Protein AF-A0A6P3V5I3-F1 (afdb_monomer)

Structure (mmCIF, N/CA/C/O backbone):
data_AF-A0A6P3V5I3-F1
#
_entry.id   AF-A0A6P3V5I3-F1
#
loop_
_atom_site.group_PDB
_atom_site.id
_atom_site.type_symbol
_atom_site.label_atom_id
_atom_site.label_alt_id
_atom_site.label_comp_id
_atom_site.label_asym_id
_atom_site.label_entity_id
_atom_site.label_seq_id
_atom_site.pdbx_PDB_ins_code
_atom_site.Cartn_x
_atom_site.Cartn_y
_atom_site.Cartn_z
_atom_site.occupancy
_atom_site.B_iso_or_equiv
_atom_site.auth_seq_id
_atom_site.auth_comp_id
_atom_site.auth_asym_id
_atom_site.auth_atom_id
_atom_site.pdbx_PDB_model_num
ATOM 1 N N . MET A 1 1 ? 1.889 9.165 -36.975 1.00 40.06 1 MET A N 1
ATOM 2 C CA . MET A 1 1 ? 1.165 7.931 -37.332 1.00 40.06 1 MET A CA 1
ATOM 3 C C . MET A 1 1 ? 2.228 6.860 -37.466 1.00 40.06 1 MET A C 1
ATOM 5 O O . MET A 1 1 ? 3.141 7.066 -38.251 1.00 40.06 1 MET A O 1
ATOM 9 N N . PHE A 1 2 ? 2.223 5.848 -36.600 1.00 46.16 2 PHE A N 1
ATOM 10 C CA . PHE A 1 2 ? 3.258 4.811 -36.582 1.00 46.16 2 PHE A CA 1
ATOM 11 C C . PHE A 1 2 ? 2.584 3.483 -36.922 1.00 46.16 2 PHE A C 1
ATOM 13 O O . PHE A 1 2 ? 1.712 3.045 -36.173 1.00 46.16 2 PHE A O 1
ATOM 20 N N . ASP A 1 3 ? 2.945 2.906 -38.066 1.00 42.81 3 ASP A N 1
ATOM 21 C CA . ASP A 1 3 ? 2.483 1.592 -38.511 1.00 42.81 3 ASP A CA 1
ATOM 22 C C . ASP A 1 3 ? 3.526 0.541 -38.122 1.00 42.81 3 ASP A C 1
ATOM 24 O O . ASP A 1 3 ? 4.697 0.633 -38.494 1.00 42.81 3 ASP A O 1
ATOM 28 N N . VAL A 1 4 ? 3.100 -0.432 -37.324 1.00 55.38 4 VAL A N 1
ATOM 29 C CA . VAL A 1 4 ? 3.837 -1.668 -37.067 1.00 55.38 4 VAL A CA 1
ATOM 30 C C . VAL A 1 4 ? 2.810 -2.790 -37.151 1.00 55.38 4 VAL A C 1
ATOM 32 O O . VAL A 1 4 ? 2.058 -3.022 -36.206 1.00 55.38 4 VAL A O 1
ATOM 35 N N . GLY A 1 5 ? 2.771 -3.478 -38.291 1.00 61.12 5 GLY A N 1
ATOM 36 C CA . GLY A 1 5 ? 1.988 -4.703 -38.465 1.00 61.12 5 GLY A CA 1
ATOM 37 C C . GLY A 1 5 ? 0.524 -4.522 -38.883 1.00 61.12 5 GLY A C 1
ATOM 38 O O . GLY A 1 5 ? -0.276 -5.405 -38.584 1.00 61.12 5 GLY A O 1
ATOM 39 N N . GLY A 1 6 ? 0.158 -3.430 -39.567 1.00 63.94 6 GLY A N 1
ATOM 40 C CA . GLY A 1 6 ? -1.148 -3.316 -40.237 1.00 63.94 6 GLY A CA 1
ATOM 41 C C . GLY A 1 6 ? -2.317 -2.915 -39.332 1.00 63.94 6 GLY A C 1
ATOM 42 O O . GLY A 1 6 ? -3.475 -3.086 -39.707 1.00 63.94 6 GLY A O 1
ATOM 43 N N . GLY A 1 7 ? -2.032 -2.376 -38.145 1.00 56.62 7 GLY A N 1
ATOM 44 C CA . GLY A 1 7 ? -3.023 -1.758 -37.267 1.00 56.62 7 GLY A CA 1
ATOM 45 C C . GLY A 1 7 ? -2.650 -0.308 -36.985 1.00 56.62 7 GLY A C 1
ATOM 46 O O . GLY A 1 7 ? -1.556 -0.036 -36.495 1.00 56.62 7 GLY A O 1
ATOM 47 N N . GLU A 1 8 ? -3.556 0.632 -37.258 1.00 52.22 8 GLU A N 1
ATOM 48 C CA . GLU A 1 8 ? -3.345 2.040 -36.915 1.00 52.22 8 GLU A CA 1
ATOM 49 C C . GLU A 1 8 ? -3.259 2.215 -35.393 1.00 52.22 8 GLU A C 1
ATOM 51 O O . GLU A 1 8 ? -4.247 2.108 -34.662 1.00 52.22 8 GLU A O 1
ATOM 56 N N . ILE A 1 9 ? -2.060 2.509 -34.890 1.00 63.72 9 ILE A N 1
ATOM 57 C CA . ILE A 1 9 ? -1.853 2.763 -33.466 1.00 63.72 9 ILE A CA 1
ATOM 58 C C . ILE A 1 9 ? -2.124 4.245 -33.198 1.00 63.72 9 ILE A C 1
ATOM 60 O O . ILE A 1 9 ? -1.300 5.117 -33.492 1.00 63.72 9 ILE A O 1
ATOM 64 N N . THR A 1 10 ? -3.278 4.556 -32.601 1.00 59.88 10 THR A N 1
ATOM 65 C CA . THR A 1 10 ? -3.534 5.898 -32.064 1.00 59.88 10 THR A CA 1
ATOM 66 C C . THR A 1 10 ? -2.544 6.172 -30.932 1.00 59.88 10 THR A C 1
ATOM 68 O O . THR A 1 10 ? -2.506 5.432 -29.945 1.00 59.88 10 THR A O 1
ATOM 71 N N . ALA A 1 11 ? -1.742 7.235 -31.051 1.00 59.56 11 ALA A N 1
ATOM 72 C CA . ALA A 1 11 ? -0.796 7.638 -30.015 1.00 59.56 11 ALA A CA 1
ATOM 73 C C . ALA A 1 11 ? -1.559 7.997 -28.730 1.00 59.56 11 ALA A C 1
ATOM 75 O O . ALA A 1 11 ? -2.112 9.086 -28.581 1.00 59.56 11 ALA A O 1
ATOM 76 N N . ARG A 1 12 ? -1.631 7.044 -27.800 1.00 67.12 12 ARG A N 1
ATOM 77 C CA . ARG A 1 12 ? -2.273 7.222 -26.502 1.00 67.12 12 ARG A CA 1
ATOM 78 C C . ARG A 1 12 ? -1.197 7.563 -25.483 1.00 67.12 12 ARG A C 1
ATOM 80 O O . ARG A 1 12 ? -0.216 6.840 -25.357 1.00 67.12 12 ARG A O 1
ATOM 87 N N . ASN A 1 13 ? -1.418 8.610 -24.689 1.00 71.25 13 ASN A N 1
ATOM 88 C CA . ASN A 1 13 ? -0.469 9.049 -23.654 1.00 71.25 13 ASN A CA 1
ATOM 89 C C . ASN A 1 13 ? -0.222 8.013 -22.538 1.00 71.25 13 ASN A C 1
ATOM 91 O O . ASN A 1 13 ? 0.634 8.230 -21.685 1.00 71.25 13 ASN A O 1
ATOM 95 N N . SER A 1 14 ? -0.947 6.889 -22.535 1.00 76.62 14 SER A N 1
ATOM 96 C CA . SER A 1 14 ? -0.755 5.803 -21.579 1.00 76.62 14 SER A CA 1
ATOM 97 C C . SER A 1 14 ? -0.926 4.423 -22.215 1.00 76.62 14 SER A C 1
ATOM 99 O O . SER A 1 14 ? -1.931 4.189 -22.894 1.00 76.62 14 SER A O 1
ATOM 101 N N . VAL A 1 15 ? -0.016 3.497 -21.908 1.00 84.12 15 VAL A N 1
ATOM 102 C CA . VAL A 1 15 ? -0.019 2.100 -22.376 1.00 84.12 15 VAL A CA 1
ATOM 103 C C . VAL A 1 15 ? -0.141 1.152 -21.184 1.00 84.12 15 VAL A C 1
ATOM 105 O O . VAL A 1 15 ? 0.450 1.381 -20.129 1.00 84.12 15 VAL A O 1
ATOM 108 N N . LYS A 1 16 ? -0.919 0.074 -21.327 1.00 85.75 16 LYS A N 1
ATOM 109 C CA . LYS A 1 16 ? -1.058 -0.953 -20.288 1.00 85.75 16 LYS A CA 1
ATOM 110 C C . LYS A 1 16 ? -0.033 -2.064 -20.506 1.00 85.75 16 LYS A C 1
ATOM 112 O O . LYS A 1 16 ? -0.084 -2.745 -21.521 1.00 85.75 16 LYS A O 1
ATOM 117 N N . TYR A 1 17 ? 0.828 -2.295 -19.522 1.00 86.44 17 TYR A N 1
ATOM 118 C CA . TYR A 1 17 ? 1.840 -3.349 -19.539 1.00 86.44 17 TYR A CA 1
ATOM 119 C C . TYR A 1 17 ? 1.835 -4.118 -18.216 1.00 86.44 17 TYR A C 1
ATOM 121 O O . TYR A 1 17 ? 1.930 -3.506 -17.156 1.00 86.44 17 TYR A O 1
ATOM 129 N N . LEU A 1 18 ? 1.666 -5.446 -18.251 1.00 86.25 18 LEU A N 1
ATOM 130 C CA . LEU A 1 18 ? 1.574 -6.308 -17.052 1.00 86.25 18 LEU A CA 1
ATOM 131 C C . LEU A 1 18 ? 0.573 -5.801 -15.987 1.00 86.25 18 LEU A C 1
ATOM 133 O O . LEU A 1 18 ? 0.761 -5.960 -14.784 1.00 86.25 18 LEU A O 1
ATOM 137 N N . GLY A 1 19 ? -0.505 -5.140 -16.422 1.00 82.56 19 GLY A N 1
ATOM 138 C CA . GLY A 1 19 ? -1.499 -4.544 -15.520 1.00 82.56 19 GLY A CA 1
ATOM 139 C C . GLY A 1 19 ? -1.108 -3.188 -14.917 1.00 82.56 19 GLY A C 1
ATOM 140 O O . GLY A 1 19 ? -1.893 -2.625 -14.153 1.00 82.56 19 GLY A O 1
ATOM 141 N N . VAL A 1 20 ? 0.046 -2.637 -15.289 1.00 85.75 20 VAL A N 1
ATOM 142 C CA . VAL A 1 20 ? 0.508 -1.286 -14.955 1.00 85.75 20 VAL A CA 1
ATOM 143 C C . VAL A 1 20 ? 0.162 -0.336 -16.095 1.00 85.75 20 VAL A C 1
ATOM 145 O O . VAL A 1 20 ? 0.356 -0.674 -17.259 1.00 85.75 20 VAL A O 1
ATOM 148 N N . LEU A 1 21 ? -0.356 0.852 -15.777 1.00 87.06 21 LEU A N 1
ATOM 149 C CA . LEU A 1 21 ? -0.488 1.919 -16.768 1.00 87.06 21 LEU A CA 1
ATOM 150 C C . LEU A 1 21 ? 0.798 2.738 -16.777 1.00 87.06 21 LEU A C 1
ATOM 152 O O . LEU A 1 21 ? 1.084 3.458 -15.819 1.00 87.06 21 LEU A O 1
ATOM 156 N N . LEU A 1 22 ? 1.553 2.608 -17.858 1.00 83.12 22 LEU A N 1
ATOM 157 C CA . LEU A 1 22 ? 2.726 3.414 -18.146 1.00 83.12 22 LEU A CA 1
ATOM 158 C C . LEU A 1 22 ? 2.248 4.711 -18.797 1.00 83.12 22 LEU A C 1
ATOM 160 O O . LEU A 1 22 ? 1.612 4.673 -19.845 1.00 83.12 22 LEU A O 1
ATOM 164 N N . ASP A 1 23 ? 2.501 5.838 -18.142 1.00 81.94 23 ASP A N 1
ATOM 165 C CA . ASP A 1 23 ? 2.266 7.179 -18.686 1.00 81.94 23 ASP A CA 1
ATOM 166 C C . ASP A 1 23 ? 3.540 7.637 -19.407 1.00 81.94 23 ASP A C 1
ATOM 168 O O . ASP A 1 23 ? 4.634 7.373 -18.906 1.00 81.94 23 ASP A O 1
ATOM 172 N N . ASN A 1 24 ? 3.417 8.339 -20.535 1.00 74.56 24 ASN A N 1
ATOM 173 C CA . ASN A 1 24 ? 4.568 8.813 -21.321 1.00 74.56 24 ASN A CA 1
ATOM 174 C C . ASN A 1 24 ? 5.515 9.693 -20.472 1.00 74.56 24 ASN A C 1
ATOM 176 O O . ASN A 1 24 ? 6.733 9.599 -20.553 1.00 74.56 24 ASN A O 1
ATOM 180 N N . VAL A 1 25 ? 4.946 10.486 -19.557 1.00 75.62 25 VAL A N 1
ATOM 181 C CA . VAL A 1 25 ? 5.699 11.395 -18.669 1.00 75.62 25 VAL A CA 1
ATOM 182 C C . VAL A 1 25 ? 6.162 10.701 -17.375 1.00 75.62 25 VAL A C 1
ATOM 184 O O . VAL A 1 25 ? 6.794 11.316 -16.521 1.00 75.62 25 VAL A O 1
ATOM 187 N N . GLY A 1 26 ? 5.808 9.429 -17.159 1.00 71.00 26 GLY A N 1
ATOM 188 C CA . GLY A 1 26 ? 6.200 8.694 -15.953 1.00 71.00 26 GLY A CA 1
ATOM 189 C C . GLY A 1 26 ? 5.626 9.264 -14.648 1.00 71.00 26 GLY A C 1
ATOM 190 O O . GLY A 1 26 ? 6.209 9.074 -13.585 1.00 71.00 26 GLY A O 1
ATOM 191 N N . ARG A 1 27 ? 4.484 9.972 -14.693 1.00 80.38 27 ARG A N 1
ATOM 192 C CA . ARG A 1 27 ? 3.845 10.562 -13.496 1.00 80.38 27 ARG A CA 1
ATOM 193 C C . ARG A 1 27 ? 3.027 9.560 -12.686 1.00 80.38 27 ARG A C 1
ATOM 195 O O . ARG A 1 27 ? 2.775 9.805 -11.511 1.00 80.38 27 ARG A O 1
ATOM 202 N N . TYR A 1 28 ? 2.570 8.467 -13.305 1.00 85.44 28 TYR A N 1
ATOM 203 C CA . TYR A 1 28 ? 1.826 7.349 -12.693 1.00 85.44 28 TYR A CA 1
ATOM 204 C C . TYR A 1 28 ? 0.599 7.723 -11.833 1.00 85.44 28 TYR A C 1
ATOM 206 O O . TYR A 1 28 ? 0.045 6.875 -11.136 1.00 85.44 28 TYR A O 1
ATOM 214 N N . PHE A 1 29 ? 0.110 8.961 -11.913 1.00 88.06 29 PHE A N 1
ATOM 215 C CA . PHE A 1 29 ? -1.041 9.435 -11.142 1.00 88.06 29 PHE A CA 1
ATOM 216 C C . PHE A 1 29 ? -2.309 8.630 -11.455 1.00 88.06 29 PHE A C 1
ATOM 218 O O . PHE A 1 29 ? -2.992 8.144 -10.553 1.00 88.06 29 PHE A O 1
ATOM 225 N N . LEU A 1 30 ? -2.605 8.460 -12.749 1.00 88.06 30 LEU A N 1
ATOM 226 C CA . LEU A 1 30 ? -3.765 7.695 -13.206 1.00 88.06 30 LEU A CA 1
ATOM 227 C C . LEU A 1 30 ? -3.662 6.229 -12.770 1.00 88.06 30 LEU A C 1
ATOM 229 O O . LEU A 1 30 ? -4.646 5.649 -12.317 1.00 88.06 30 LEU A O 1
ATOM 233 N N . HIS A 1 31 ? -2.457 5.661 -12.851 1.00 90.38 31 HIS A N 1
ATOM 234 C CA . HIS A 1 31 ? -2.187 4.304 -12.398 1.00 90.38 31 HIS A CA 1
ATOM 235 C C . HIS A 1 31 ? -2.458 4.142 -10.897 1.00 90.38 31 HIS A C 1
ATOM 237 O O . HIS A 1 31 ? -3.192 3.237 -10.510 1.00 90.38 31 HIS A O 1
ATOM 243 N N . LEU A 1 32 ? -1.934 5.042 -10.057 1.00 91.81 32 LEU A N 1
ATOM 244 C CA . LEU A 1 32 ? -2.146 5.006 -8.608 1.00 91.81 32 LEU A CA 1
ATOM 245 C C . LEU A 1 32 ? -3.625 5.087 -8.240 1.00 91.81 32 LEU A C 1
ATOM 247 O O . LEU A 1 32 ? -4.080 4.315 -7.397 1.00 91.81 32 LEU A O 1
ATOM 251 N N . LYS A 1 33 ? -4.381 5.973 -8.898 1.00 92.31 33 LYS A N 1
ATOM 252 C CA . LYS A 1 33 ? -5.829 6.073 -8.696 1.00 92.31 33 LYS A CA 1
ATOM 253 C C . LYS A 1 33 ? -6.521 4.749 -9.029 1.00 92.31 33 LYS A C 1
ATOM 255 O O . LYS A 1 33 ? -7.217 4.199 -8.185 1.00 92.31 33 LYS A O 1
ATOM 260 N N . GLN A 1 34 ? -6.253 4.187 -10.208 1.00 91.88 34 GLN A N 1
ATOM 261 C CA . GLN A 1 34 ? -6.846 2.913 -10.623 1.00 91.88 34 GLN A CA 1
ATOM 262 C C . GLN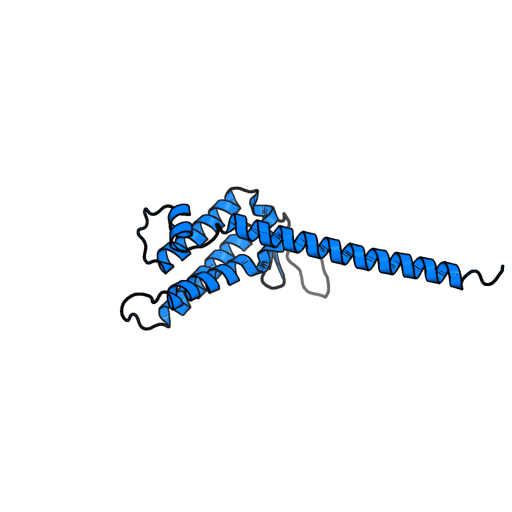 A 1 34 ? -6.480 1.747 -9.703 1.00 91.88 34 GLN A C 1
ATOM 264 O O . GLN A 1 34 ? -7.322 0.896 -9.432 1.00 91.88 34 GLN A O 1
ATOM 269 N N . VAL A 1 35 ? -5.236 1.688 -9.228 1.00 93.50 35 VAL A N 1
ATOM 270 C CA . VAL A 1 35 ? -4.780 0.648 -8.301 1.00 93.50 35 VAL A CA 1
ATOM 271 C C . VAL A 1 35 ? -5.475 0.781 -6.949 1.00 93.50 35 VAL A C 1
ATOM 273 O O . VAL A 1 35 ? -5.924 -0.228 -6.409 1.00 93.50 35 VAL A O 1
ATOM 276 N N . CYS A 1 36 ? -5.612 2.002 -6.425 1.00 93.81 36 CYS A N 1
ATOM 277 C CA . CYS A 1 36 ? -6.339 2.251 -5.181 1.00 93.81 36 CYS A CA 1
ATOM 278 C C . CYS A 1 36 ? -7.817 1.864 -5.319 1.00 93.81 36 CYS A C 1
ATOM 280 O O . CYS A 1 36 ? -8.314 1.095 -4.500 1.00 93.81 36 CYS A O 1
ATOM 282 N N . ASP A 1 37 ? -8.483 2.302 -6.391 1.00 93.94 37 ASP A N 1
ATOM 283 C CA . ASP A 1 37 ? -9.887 1.972 -6.666 1.00 93.94 37 ASP A CA 1
ATOM 284 C C . ASP A 1 37 ? -10.078 0.454 -6.823 1.00 93.94 37 ASP A C 1
ATOM 286 O O . ASP A 1 37 ? -11.023 -0.136 -6.297 1.00 93.94 37 ASP A O 1
ATOM 290 N N . LYS A 1 38 ? -9.149 -0.214 -7.518 1.00 93.50 38 LYS A N 1
ATOM 291 C CA . LYS A 1 38 ? -9.142 -1.672 -7.680 1.00 93.50 38 LYS A CA 1
ATOM 292 C C . LYS A 1 38 ? -8.980 -2.377 -6.333 1.00 93.50 38 LYS A C 1
ATOM 294 O O . LYS A 1 38 ? -9.718 -3.320 -6.060 1.00 93.50 38 LYS A O 1
ATOM 299 N N . ALA A 1 39 ? -8.059 -1.918 -5.488 1.00 94.06 39 ALA A N 1
ATOM 300 C CA . ALA A 1 39 ? -7.853 -2.467 -4.152 1.00 94.06 39 ALA A CA 1
ATOM 301 C C . ALA A 1 39 ? -9.105 -2.308 -3.274 1.00 94.06 39 ALA A C 1
ATOM 303 O O . ALA A 1 39 ? -9.499 -3.256 -2.598 1.00 94.06 39 ALA A O 1
ATOM 304 N N . GLU A 1 40 ? -9.772 -1.151 -3.321 1.00 92.50 40 GLU A N 1
ATOM 305 C CA . GLU A 1 40 ? -11.026 -0.934 -2.592 1.00 92.50 40 GLU A CA 1
ATOM 306 C C . GLU A 1 40 ? -12.146 -1.871 -3.060 1.00 92.50 40 GLU A C 1
ATOM 308 O O . GLU A 1 40 ? -12.847 -2.442 -2.223 1.00 92.50 40 GLU A O 1
ATOM 313 N N . ARG A 1 41 ? -12.287 -2.093 -4.374 1.00 93.25 41 ARG A N 1
ATOM 314 C CA . ARG A 1 41 ? -13.275 -3.038 -4.924 1.00 93.25 41 ARG A CA 1
ATOM 315 C C . ARG A 1 41 ? -13.043 -4.464 -4.433 1.00 93.25 41 ARG A C 1
ATOM 317 O O . ARG A 1 41 ? -14.002 -5.121 -4.038 1.00 93.25 41 ARG A O 1
ATOM 324 N N . PHE A 1 42 ? -11.791 -4.925 -4.405 1.00 92.19 42 PHE A N 1
ATOM 325 C CA . PHE A 1 42 ? -11.466 -6.253 -3.875 1.00 92.19 42 PHE A CA 1
ATOM 326 C C . PHE A 1 42 ? -11.814 -6.381 -2.396 1.00 92.19 42 PHE A C 1
ATOM 328 O O . PHE A 1 42 ? -12.452 -7.352 -2.004 1.00 92.19 42 PHE A O 1
ATOM 335 N N . VAL A 1 43 ? -11.451 -5.391 -1.578 1.00 90.81 43 VAL A N 1
ATOM 336 C CA . VAL A 1 43 ? -11.814 -5.393 -0.154 1.00 90.81 43 VAL A CA 1
ATOM 337 C C . VAL A 1 43 ? -13.330 -5.408 0.025 1.00 90.81 43 VAL A C 1
ATOM 339 O O . VAL A 1 43 ? -13.834 -6.148 0.865 1.00 90.81 43 VAL A O 1
ATOM 342 N N . GLY A 1 44 ? -14.062 -4.618 -0.766 1.00 89.31 44 GLY A N 1
ATOM 343 C CA . GLY A 1 44 ? -15.524 -4.587 -0.748 1.00 89.31 44 GLY A CA 1
ATOM 344 C C . GLY A 1 44 ? -16.147 -5.939 -1.096 1.00 89.31 44 GLY A C 1
ATOM 345 O O . GLY A 1 44 ? -17.032 -6.398 -0.377 1.00 89.31 44 GLY A O 1
ATOM 346 N N . ALA A 1 45 ? -15.644 -6.602 -2.140 1.00 91.06 45 ALA A N 1
ATOM 347 C CA . ALA A 1 45 ? -16.104 -7.925 -2.553 1.00 91.06 45 ALA A CA 1
ATOM 348 C C . ALA A 1 45 ? -15.859 -8.983 -1.467 1.00 91.06 45 ALA A C 1
ATOM 350 O O . ALA A 1 45 ? -16.786 -9.694 -1.089 1.00 91.06 45 ALA A O 1
ATOM 351 N N . ILE A 1 46 ? -14.648 -9.026 -0.900 1.00 87.81 46 ILE A N 1
ATOM 352 C CA . ILE A 1 46 ? -14.297 -9.968 0.175 1.00 87.81 46 ILE A CA 1
ATOM 353 C C . ILE A 1 46 ? -15.148 -9.701 1.422 1.00 87.81 46 ILE A C 1
ATOM 355 O O . ILE A 1 46 ? -15.651 -10.623 2.057 1.00 87.81 46 ILE A O 1
ATOM 359 N N . ARG A 1 47 ? -15.356 -8.433 1.781 1.00 84.75 47 ARG A N 1
ATOM 360 C CA . ARG A 1 47 ? -16.222 -8.082 2.911 1.00 84.75 47 ARG A CA 1
ATOM 361 C C . ARG A 1 47 ? -17.664 -8.537 2.680 1.00 84.75 47 ARG A C 1
ATOM 363 O O . ARG A 1 47 ? -18.313 -8.951 3.630 1.00 84.75 47 ARG A O 1
ATOM 370 N N . SER A 1 48 ? -18.160 -8.439 1.447 1.00 85.88 48 SER A N 1
ATOM 371 C CA . SER A 1 48 ? -19.515 -8.870 1.098 1.00 85.88 48 SER A CA 1
ATOM 372 C C . SER A 1 48 ? -19.680 -10.389 1.086 1.00 85.88 48 SER A C 1
ATOM 374 O O . SER A 1 48 ? -20.799 -10.853 1.276 1.00 85.88 48 SER A O 1
ATOM 376 N N . SER A 1 49 ? -18.612 -11.158 0.847 1.00 84.12 49 SER A N 1
ATOM 377 C CA . SER A 1 49 ? -18.683 -12.624 0.867 1.00 84.12 49 SER A CA 1
ATOM 378 C C . SER A 1 49 ? -18.759 -13.206 2.278 1.00 84.12 49 SER A C 1
ATOM 380 O O . SER A 1 49 ? -19.214 -14.333 2.440 1.00 84.12 49 SER A O 1
ATOM 382 N N . PHE A 1 50 ? -18.323 -12.465 3.301 1.00 78.19 50 PHE A N 1
ATOM 383 C CA . PHE A 1 50 ? -18.437 -12.922 4.683 1.00 78.19 50 PHE A CA 1
ATOM 384 C C . PHE A 1 50 ? -19.834 -12.629 5.251 1.00 78.19 50 PHE A C 1
ATOM 386 O O . PHE A 1 50 ? -20.365 -11.532 5.037 1.00 78.19 50 PHE A O 1
ATOM 393 N N . PRO A 1 51 ? -20.426 -13.567 6.017 1.00 69.50 51 PRO A N 1
ATOM 394 C CA . PRO A 1 51 ? -21.642 -13.299 6.773 1.00 69.50 51 PRO A CA 1
ATOM 395 C C . PRO A 1 51 ? -21.442 -12.056 7.647 1.00 69.50 51 PRO A C 1
ATOM 397 O O . PRO A 1 51 ? -20.407 -11.919 8.299 1.00 69.50 51 PRO A O 1
ATOM 400 N N . LYS A 1 52 ? -22.433 -11.156 7.708 1.00 66.88 52 LYS A N 1
ATOM 401 C CA . LYS A 1 52 ? -22.409 -9.948 8.567 1.00 66.88 52 LYS A CA 1
ATOM 402 C C . LYS A 1 52 ? -22.523 -10.276 10.070 1.00 66.88 52 LYS A C 1
ATOM 404 O O . LYS A 1 52 ? -23.044 -9.474 10.839 1.00 66.88 52 LYS A O 1
ATOM 409 N N . VAL A 1 53 ? -22.101 -11.467 10.477 1.00 54.12 53 VAL A N 1
ATOM 410 C CA . VAL A 1 53 ? -22.249 -11.983 11.832 1.00 54.12 53 VAL A CA 1
ATOM 411 C C . VAL A 1 53 ? -21.169 -11.339 12.692 1.00 54.12 53 VAL A C 1
ATOM 413 O O . VAL A 1 53 ? -19.987 -11.571 12.476 1.00 54.12 53 VAL A O 1
ATOM 416 N N . ASN A 1 54 ? -21.628 -10.472 13.594 1.00 54.28 54 ASN A N 1
ATOM 417 C CA . ASN A 1 54 ? -20.983 -9.962 14.802 1.00 54.28 54 ASN A CA 1
ATOM 418 C C . ASN A 1 54 ? -19.469 -9.756 14.739 1.00 54.28 54 ASN A C 1
ATOM 420 O O . ASN A 1 54 ? -18.701 -10.689 14.908 1.00 54.28 54 ASN A O 1
ATOM 424 N N . GLU A 1 55 ? -19.098 -8.484 14.594 1.00 65.12 55 GLU A N 1
ATOM 425 C CA . GLU A 1 55 ? -17.750 -7.929 14.712 1.00 65.12 55 GLU A CA 1
ATOM 426 C C . GLU A 1 55 ? -16.667 -8.598 13.833 1.00 65.12 55 GLU A C 1
ATOM 428 O O . GLU A 1 55 ? -16.347 -9.773 13.982 1.00 65.12 55 GLU A O 1
ATOM 433 N N . PRO A 1 56 ? -16.011 -7.858 12.917 1.00 66.25 56 PRO A N 1
ATOM 434 C CA . PRO A 1 56 ? -14.923 -8.426 12.131 1.00 66.25 56 PRO A CA 1
ATOM 435 C C . PRO A 1 56 ? -13.841 -9.015 13.045 1.00 66.25 56 PRO A C 1
ATOM 437 O O . PRO A 1 56 ? -13.155 -8.272 13.747 1.00 66.25 56 PRO A O 1
ATOM 440 N N . THR A 1 57 ? -13.654 -10.336 13.009 1.00 76.56 57 THR A N 1
ATOM 441 C CA . THR A 1 57 ? -12.566 -10.999 13.734 1.00 76.56 57 THR A CA 1
ATOM 442 C C . THR A 1 57 ? -11.232 -10.376 13.323 1.00 76.56 57 THR A C 1
ATOM 444 O O . THR A 1 57 ? -11.047 -9.990 12.164 1.00 76.56 57 THR A O 1
ATOM 447 N N . ASP A 1 58 ? -10.272 -10.285 14.243 1.00 82.06 58 ASP A N 1
ATOM 448 C CA . ASP A 1 58 ? -8.945 -9.720 13.961 1.00 82.06 58 ASP A CA 1
ATOM 449 C C . ASP A 1 58 ? -8.266 -10.371 12.733 1.00 82.06 58 ASP A C 1
ATOM 451 O O . ASP A 1 58 ? -7.611 -9.704 11.931 1.00 82.06 58 ASP A O 1
ATOM 455 N N . THR A 1 59 ? -8.517 -11.659 12.494 1.00 84.62 59 THR A N 1
ATOM 456 C CA . THR A 1 59 ? -8.082 -12.388 11.291 1.00 84.62 59 THR A CA 1
ATOM 457 C C . THR A 1 59 ? -8.697 -11.837 10.002 1.00 84.62 59 THR A C 1
ATOM 459 O O . THR A 1 59 ? -7.968 -11.566 9.046 1.00 84.62 59 THR A O 1
ATOM 462 N N . ALA A 1 60 ? -10.009 -11.591 9.973 1.00 84.38 60 ALA A N 1
ATOM 463 C CA . ALA A 1 60 ? -10.695 -10.974 8.838 1.00 84.38 60 ALA A CA 1
ATOM 464 C C . ALA A 1 60 ? -10.197 -9.539 8.604 1.00 84.38 60 ALA A C 1
ATOM 466 O O . ALA A 1 60 ? -9.924 -9.151 7.467 1.00 84.38 60 ALA A O 1
ATOM 467 N N . ARG A 1 61 ? -9.977 -8.769 9.680 1.00 85.50 61 ARG A N 1
ATOM 468 C CA . ARG A 1 61 ? -9.386 -7.422 9.610 1.00 85.50 61 ARG A CA 1
ATOM 469 C C . ARG A 1 61 ? -7.989 -7.456 8.977 1.00 85.50 61 ARG A C 1
ATOM 471 O O . ARG A 1 61 ? -7.689 -6.690 8.055 1.00 85.50 61 ARG A O 1
ATOM 478 N N . LYS A 1 62 ? -7.138 -8.384 9.422 1.00 88.19 62 LYS A N 1
ATOM 479 C CA . LYS A 1 62 ? -5.804 -8.610 8.846 1.00 88.19 62 LYS A CA 1
ATOM 480 C C . LYS A 1 62 ? -5.886 -9.005 7.374 1.00 88.19 62 LYS A C 1
ATOM 482 O O . LYS A 1 62 ? -5.107 -8.464 6.586 1.00 88.19 62 LYS A O 1
ATOM 487 N N . LEU A 1 63 ? -6.833 -9.868 7.005 1.00 90.19 63 LEU A N 1
ATOM 488 C CA . LEU A 1 63 ? -7.060 -10.289 5.626 1.00 90.19 63 LEU A CA 1
ATOM 489 C C . LEU A 1 63 ? -7.429 -9.097 4.737 1.00 90.19 63 LEU A C 1
ATOM 491 O O . LEU A 1 63 ? -6.732 -8.854 3.751 1.00 90.19 63 LEU A O 1
ATOM 495 N N . TYR A 1 64 ? -8.432 -8.299 5.117 1.00 89.81 64 TYR A N 1
ATOM 496 C CA . TYR A 1 64 ? -8.871 -7.130 4.346 1.00 89.81 64 TYR A CA 1
ATOM 497 C C . TYR A 1 64 ? -7.714 -6.181 4.034 1.00 89.81 64 TYR A C 1
ATOM 499 O O . TYR A 1 64 ? -7.481 -5.833 2.874 1.00 89.81 64 TYR A O 1
ATOM 507 N N . TYR A 1 65 ? -6.946 -5.806 5.059 1.00 92.31 65 TYR A N 1
ATOM 508 C CA . TYR A 1 65 ? -5.817 -4.907 4.862 1.00 92.31 65 TYR A CA 1
ATOM 509 C C . TYR A 1 65 ? -4.685 -5.564 4.059 1.00 92.31 65 TYR A C 1
ATOM 511 O O . TYR A 1 65 ? -4.079 -4.908 3.216 1.00 92.31 65 TYR A O 1
ATOM 519 N N . SER A 1 66 ? -4.396 -6.850 4.278 1.00 93.12 66 SER A N 1
ATOM 520 C CA . SER A 1 66 ? -3.337 -7.558 3.542 1.00 93.12 66 SER A CA 1
ATOM 521 C C . SER A 1 66 ? -3.622 -7.658 2.041 1.00 93.12 66 SER A C 1
ATOM 523 O O . SER A 1 66 ? -2.711 -7.466 1.232 1.00 93.12 66 SER A O 1
ATOM 525 N N . VAL A 1 67 ? -4.883 -7.883 1.659 1.00 93.94 67 VAL A N 1
ATOM 526 C CA . VAL A 1 67 ? -5.311 -7.904 0.256 1.00 93.94 67 VAL A CA 1
ATOM 527 C C . VAL A 1 67 ? -5.190 -6.513 -0.341 1.00 93.94 67 VAL A C 1
ATOM 529 O O . VAL A 1 67 ? -4.560 -6.350 -1.386 1.00 93.94 67 VAL A O 1
ATOM 532 N N . TRP A 1 68 ? -5.727 -5.502 0.349 1.00 95.19 68 TRP A N 1
ATOM 533 C CA . TRP A 1 68 ? -5.611 -4.112 -0.081 1.00 95.19 68 TRP A CA 1
ATOM 534 C C . TRP A 1 68 ? -4.151 -3.722 -0.326 1.00 95.19 68 TRP A C 1
ATOM 536 O O . TRP A 1 68 ? -3.803 -3.209 -1.387 1.00 95.19 68 TRP A O 1
ATOM 546 N N . GLU A 1 69 ? -3.282 -4.024 0.638 1.00 94.75 69 GLU A N 1
ATOM 547 C CA . GLU A 1 69 ? -1.862 -3.699 0.592 1.00 94.75 69 GLU A CA 1
ATOM 548 C C . GLU A 1 69 ? -1.135 -4.444 -0.532 1.00 94.75 69 GLU A C 1
ATOM 550 O O . GLU A 1 69 ? -0.267 -3.868 -1.190 1.00 94.75 69 GLU A O 1
ATOM 555 N N . SER A 1 70 ? -1.492 -5.703 -0.784 1.00 94.19 70 SER A N 1
ATOM 556 C CA . SER A 1 70 ? -0.895 -6.503 -1.858 1.00 94.19 70 SER A CA 1
ATOM 557 C C . SER A 1 70 ? -1.253 -5.951 -3.235 1.00 94.19 70 SER A C 1
ATOM 559 O O . SER A 1 70 ? -0.368 -5.799 -4.078 1.00 94.19 70 SER A O 1
ATOM 561 N N . VAL A 1 71 ? -2.520 -5.576 -3.443 1.00 93.81 71 VAL A N 1
ATOM 562 C CA . VAL A 1 71 ? -2.974 -4.939 -4.688 1.00 93.81 71 VAL A CA 1
ATOM 563 C C . VAL A 1 71 ? -2.321 -3.567 -4.849 1.00 93.81 71 VAL A C 1
ATOM 565 O O . VAL A 1 71 ? -1.789 -3.266 -5.917 1.00 93.81 71 VAL A O 1
ATOM 568 N N . ALA A 1 72 ? -2.300 -2.763 -3.782 1.00 93.25 72 ALA A N 1
ATOM 569 C CA . ALA A 1 72 ? -1.709 -1.432 -3.799 1.00 93.25 72 ALA A CA 1
ATOM 570 C C . ALA A 1 72 ? -0.208 -1.465 -4.125 1.00 93.25 72 ALA A C 1
ATOM 572 O O . ALA A 1 72 ? 0.265 -0.641 -4.901 1.00 93.25 72 ALA A O 1
ATOM 573 N N . LEU A 1 73 ? 0.545 -2.422 -3.568 1.00 93.12 73 LEU A N 1
ATOM 574 C CA . LEU A 1 73 ? 2.007 -2.493 -3.684 1.00 93.12 73 LEU A CA 1
ATOM 575 C C . LEU A 1 73 ? 2.534 -3.397 -4.809 1.00 93.12 73 LEU A C 1
ATOM 577 O O . LEU A 1 73 ? 3.755 -3.561 -4.892 1.00 93.12 73 LEU A O 1
ATOM 581 N N . TYR A 1 74 ? 1.674 -3.973 -5.654 1.00 89.88 74 TYR A N 1
ATOM 582 C CA . TYR A 1 74 ? 2.073 -4.907 -6.719 1.00 89.88 74 TYR A CA 1
ATOM 583 C C . TYR A 1 74 ? 3.190 -4.340 -7.612 1.00 89.88 74 TYR A C 1
ATOM 585 O O . TYR A 1 74 ? 4.226 -4.970 -7.798 1.00 89.88 74 TYR A O 1
ATOM 593 N N . ALA A 1 75 ? 3.023 -3.098 -8.073 1.00 87.19 75 ALA A N 1
ATOM 594 C CA . ALA A 1 75 ? 3.966 -2.409 -8.955 1.00 87.19 75 ALA A CA 1
ATOM 595 C C . ALA A 1 75 ? 4.808 -1.335 -8.239 1.00 87.19 75 ALA A C 1
ATOM 597 O O . ALA A 1 75 ? 5.325 -0.423 -8.883 1.00 87.19 75 ALA A O 1
ATOM 598 N N . ALA A 1 76 ? 4.956 -1.424 -6.909 1.00 91.56 76 ALA A N 1
ATOM 599 C CA . ALA A 1 76 ? 5.644 -0.402 -6.113 1.00 91.56 76 ALA A CA 1
ATOM 600 C C . ALA A 1 76 ? 7.032 -0.003 -6.650 1.00 91.56 76 ALA A C 1
ATOM 602 O O . ALA A 1 76 ? 7.297 1.193 -6.707 1.00 91.56 76 ALA A O 1
ATOM 603 N N . PRO A 1 77 ? 7.905 -0.922 -7.110 1.00 88.19 77 PRO A N 1
ATOM 604 C CA . PRO A 1 77 ? 9.205 -0.535 -7.661 1.00 88.19 77 PRO A CA 1
ATOM 605 C C . PRO A 1 77 ? 9.144 0.392 -8.883 1.00 88.19 77 PRO A C 1
ATOM 607 O O . PRO A 1 77 ? 10.107 1.104 -9.143 1.00 88.19 77 PRO A O 1
ATOM 610 N N . ILE A 1 78 ? 8.034 0.393 -9.622 1.00 88.75 78 ILE A N 1
ATOM 611 C CA . ILE A 1 78 ? 7.874 1.184 -10.846 1.00 88.75 78 ILE A CA 1
ATOM 612 C C . ILE A 1 78 ? 7.418 2.604 -10.502 1.00 88.75 78 ILE A C 1
ATOM 614 O O . ILE A 1 78 ? 7.991 3.574 -10.989 1.00 88.75 78 ILE A O 1
ATOM 618 N N . TRP A 1 79 ? 6.407 2.741 -9.638 1.00 89.69 79 TRP A N 1
ATOM 619 C CA . TRP A 1 79 ? 5.783 4.038 -9.358 1.00 89.69 79 TRP A CA 1
ATOM 620 C C . TRP A 1 79 ? 6.252 4.705 -8.058 1.00 89.69 79 TRP A C 1
ATOM 622 O O . TRP A 1 79 ? 5.994 5.893 -7.877 1.00 89.69 79 TRP A O 1
ATOM 632 N N . ALA A 1 80 ? 6.926 4.007 -7.135 1.00 91.81 80 ALA A N 1
ATOM 633 C CA . ALA A 1 80 ? 7.274 4.567 -5.819 1.00 91.81 80 ALA A CA 1
ATOM 634 C C . ALA A 1 80 ? 8.227 5.770 -5.885 1.00 91.81 80 ALA A C 1
ATOM 636 O O . ALA A 1 80 ? 8.187 6.613 -4.991 1.00 91.81 80 ALA A O 1
ATOM 637 N N . SER A 1 81 ? 9.033 5.894 -6.944 1.00 89.50 81 SER A N 1
ATOM 638 C CA . SER A 1 81 ? 9.853 7.087 -7.204 1.00 89.50 81 SER A CA 1
ATOM 639 C C . SER A 1 81 ? 9.003 8.354 -7.363 1.00 89.50 81 SER A C 1
ATOM 641 O O . SER A 1 81 ? 9.420 9.439 -6.966 1.00 89.50 81 SER A O 1
ATOM 643 N N . THR A 1 82 ? 7.767 8.224 -7.852 1.00 89.81 82 THR A N 1
ATOM 644 C CA . THR A 1 82 ? 6.850 9.359 -8.041 1.00 89.81 82 THR A CA 1
ATOM 645 C C . THR A 1 82 ? 6.199 9.862 -6.759 1.00 89.81 82 THR A C 1
ATOM 647 O O . THR A 1 82 ? 5.518 10.885 -6.785 1.00 89.81 82 THR A O 1
ATOM 650 N N . LEU A 1 83 ? 6.407 9.193 -5.619 1.00 90.06 83 LEU A N 1
ATOM 651 C CA . LEU A 1 83 ? 5.883 9.648 -4.328 1.00 90.06 83 LEU A CA 1
ATOM 652 C C . LEU A 1 83 ? 6.554 10.924 -3.803 1.00 90.06 83 LEU A C 1
ATOM 654 O O . LEU A 1 83 ? 6.092 11.467 -2.801 1.00 90.06 83 LEU A O 1
ATOM 658 N N . GLY A 1 84 ? 7.598 11.423 -4.476 1.00 86.88 84 GLY A N 1
ATOM 659 C CA . GLY A 1 84 ? 8.074 12.795 -4.282 1.00 86.88 84 GLY A CA 1
ATOM 660 C C . GLY A 1 84 ? 7.025 13.844 -4.675 1.00 86.88 84 GLY A C 1
ATOM 661 O O . GLY A 1 84 ? 7.023 14.944 -4.133 1.00 86.88 84 GLY A O 1
ATOM 662 N N . MET A 1 85 ? 6.084 13.496 -5.562 1.00 90.62 85 MET A N 1
ATOM 663 C CA . MET A 1 85 ? 4.957 14.356 -5.908 1.00 90.62 85 MET A CA 1
ATOM 664 C C . MET A 1 85 ? 3.868 14.262 -4.838 1.00 90.62 85 MET A C 1
ATOM 666 O O . MET A 1 85 ? 3.269 13.203 -4.619 1.00 90.62 85 MET A O 1
ATOM 670 N N . GLU A 1 86 ? 3.528 15.404 -4.240 1.00 91.19 86 GLU A N 1
ATOM 671 C CA . GLU A 1 86 ? 2.539 15.477 -3.160 1.00 91.19 86 GLU A CA 1
ATOM 672 C C . GLU A 1 86 ? 1.180 14.891 -3.554 1.00 91.19 86 GLU A C 1
ATOM 674 O O . GLU A 1 86 ? 0.515 14.220 -2.766 1.00 91.19 86 GLU A O 1
ATOM 679 N N . LYS A 1 87 ? 0.780 15.098 -4.811 1.00 91.00 87 LYS A N 1
ATOM 680 C CA . LYS A 1 87 ? -0.486 14.606 -5.356 1.00 91.00 87 LYS A CA 1
ATOM 681 C C . LYS A 1 87 ? -0.590 13.076 -5.289 1.00 91.00 87 LYS A C 1
ATOM 683 O O . LYS A 1 87 ? -1.612 12.544 -4.859 1.00 91.00 87 LYS A O 1
ATOM 688 N N . ASN A 1 88 ? 0.479 12.377 -5.669 1.00 91.94 88 ASN A N 1
ATOM 689 C CA . ASN A 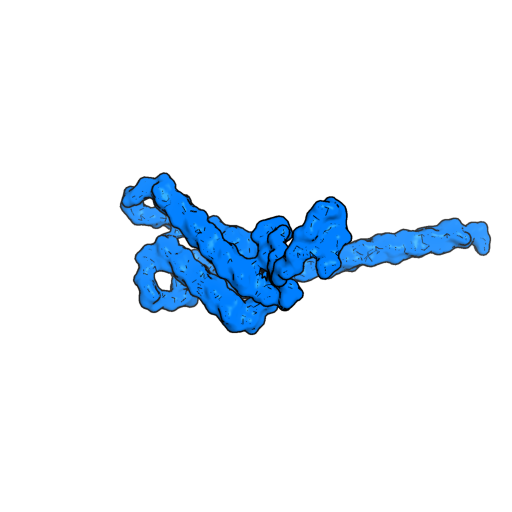1 88 ? 0.545 10.915 -5.664 1.00 91.94 88 ASN A CA 1
ATOM 690 C C . ASN A 1 88 ? 0.569 10.378 -4.232 1.00 91.94 88 ASN A C 1
ATOM 692 O O . ASN A 1 88 ? -0.150 9.430 -3.903 1.00 91.94 88 ASN A O 1
ATOM 696 N N . ARG A 1 89 ? 1.337 11.041 -3.358 1.00 93.38 89 ARG A N 1
ATOM 697 C CA . ARG A 1 89 ? 1.399 10.720 -1.930 1.00 93.38 89 ARG A CA 1
ATOM 698 C C . ARG A 1 89 ? 0.029 10.842 -1.261 1.00 93.38 89 ARG A C 1
ATOM 700 O O . ARG A 1 89 ? -0.380 9.917 -0.562 1.00 93.38 89 ARG A O 1
ATOM 707 N N . LYS A 1 90 ? -0.703 11.932 -1.514 1.00 94.19 90 LYS A N 1
ATOM 708 C CA . LYS A 1 90 ? -2.044 12.177 -0.956 1.00 94.19 90 LYS A CA 1
ATOM 709 C C . LYS A 1 90 ? -3.056 11.108 -1.356 1.00 94.19 90 LYS A C 1
ATOM 711 O O . LYS A 1 90 ? -3.798 10.649 -0.493 1.00 94.19 90 LYS A O 1
ATOM 716 N N . ILE A 1 91 ? -3.070 10.679 -2.621 1.00 94.25 91 ILE A N 1
ATOM 717 C CA . ILE A 1 91 ? -3.965 9.598 -3.073 1.00 94.25 91 ILE A CA 1
ATOM 718 C C . ILE A 1 91 ? -3.691 8.315 -2.301 1.00 94.25 91 ILE A C 1
ATOM 720 O O . ILE A 1 91 ? -4.613 7.717 -1.751 1.00 94.25 91 ILE A O 1
ATOM 724 N N . LEU A 1 92 ? -2.422 7.918 -2.225 1.00 93.94 92 LEU A N 1
ATOM 725 C CA . LEU A 1 92 ? -2.044 6.658 -1.603 1.00 93.94 92 LEU A CA 1
ATOM 726 C C . LEU A 1 92 ? -2.326 6.662 -0.090 1.00 93.94 92 LEU A C 1
ATOM 728 O O . LEU A 1 92 ? -2.840 5.683 0.448 1.00 93.94 92 LEU A O 1
ATOM 732 N N . VAL A 1 93 ? -2.044 7.781 0.587 1.00 94.75 93 VAL A N 1
ATOM 733 C CA . VAL A 1 93 ? -2.352 7.981 2.013 1.00 94.75 93 VAL A CA 1
ATOM 734 C C . VAL A 1 93 ? -3.860 7.977 2.264 1.00 94.75 93 VAL A C 1
ATOM 736 O O . VAL A 1 93 ? -4.325 7.318 3.193 1.00 94.75 93 VAL A O 1
ATOM 739 N N . SER A 1 94 ? -4.633 8.674 1.427 1.00 94.62 94 SER A N 1
ATOM 740 C CA . SER A 1 94 ? -6.094 8.705 1.530 1.00 94.62 94 SER A CA 1
ATOM 741 C C . SER A 1 94 ? -6.692 7.306 1.373 1.00 94.62 94 SER A C 1
ATOM 743 O O . SER A 1 94 ? -7.489 6.878 2.209 1.00 94.62 94 SER A O 1
ATOM 745 N N . ALA A 1 95 ? -6.233 6.549 0.374 1.00 95.00 95 ALA A N 1
ATOM 746 C CA . ALA A 1 95 ? -6.685 5.185 0.131 1.00 95.00 95 ALA A CA 1
ATOM 747 C C . ALA A 1 95 ? -6.306 4.232 1.280 1.00 95.00 95 ALA A C 1
ATOM 749 O O . ALA A 1 95 ? -7.151 3.464 1.742 1.00 95.00 95 ALA A O 1
ATOM 750 N N . GLN A 1 96 ? -5.078 4.322 1.815 1.00 95.50 96 GLN A N 1
ATOM 751 C CA . GLN A 1 96 ? -4.674 3.520 2.978 1.00 95.50 96 GLN A CA 1
ATOM 752 C C . GLN A 1 96 ? -5.539 3.846 4.197 1.00 95.50 96 GLN A C 1
ATOM 754 O O . G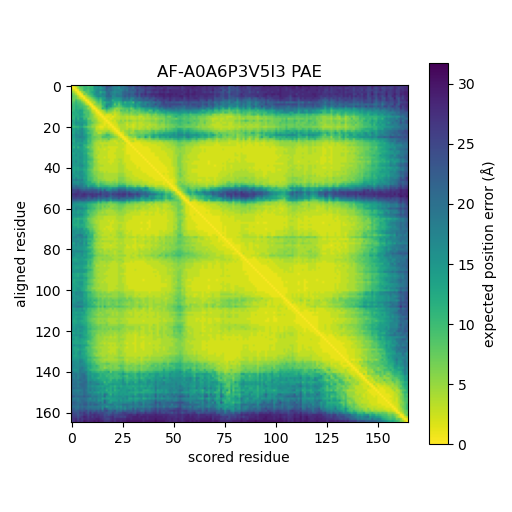LN A 1 96 ? -6.006 2.943 4.891 1.00 95.50 96 GLN A O 1
ATOM 759 N N . ARG A 1 97 ? -5.782 5.134 4.459 1.00 95.19 97 ARG A N 1
ATOM 760 C CA . ARG A 1 97 ? -6.652 5.574 5.552 1.00 95.19 97 ARG A CA 1
ATOM 761 C C . ARG A 1 97 ? -8.061 5.011 5.390 1.00 95.19 97 ARG A C 1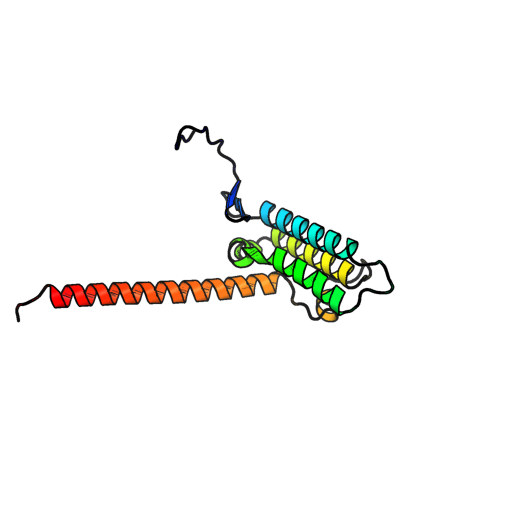
ATOM 763 O O . ARG A 1 97 ? -8.602 4.468 6.347 1.00 95.19 97 ARG A O 1
ATOM 770 N N . ALA A 1 98 ? -8.634 5.097 4.195 1.00 93.25 98 ALA A N 1
ATOM 771 C CA . ALA A 1 98 ? -9.970 4.588 3.913 1.00 93.25 98 ALA A CA 1
ATOM 772 C C . ALA A 1 98 ? -10.055 3.057 4.083 1.00 93.25 98 ALA A C 1
ATOM 774 O O . ALA A 1 98 ? -11.054 2.545 4.596 1.00 93.25 98 ALA A O 1
ATOM 775 N N . ALA A 1 99 ? -9.003 2.319 3.720 1.00 92.06 99 ALA A N 1
ATOM 776 C CA . ALA A 1 99 ? -8.902 0.882 3.972 1.00 92.06 99 ALA A CA 1
ATOM 777 C C . ALA A 1 99 ? -8.811 0.558 5.475 1.00 92.06 99 ALA A C 1
ATOM 779 O O . ALA A 1 99 ? -9.523 -0.322 5.962 1.00 92.06 99 ALA A O 1
ATOM 780 N N . LEU A 1 100 ? -7.989 1.294 6.230 1.00 92.75 100 LEU A N 1
ATOM 781 C CA . LEU A 1 100 ? -7.816 1.109 7.675 1.00 92.75 100 LEU A CA 1
ATOM 782 C C . LEU A 1 100 ? -9.090 1.431 8.463 1.00 92.75 100 LEU A C 1
ATOM 784 O O . LEU A 1 100 ? -9.476 0.653 9.331 1.00 92.75 100 LEU A O 1
ATOM 788 N N . VAL A 1 101 ? -9.785 2.520 8.119 1.00 92.25 101 VAL A N 1
ATOM 789 C CA . VAL A 1 101 ? -11.079 2.884 8.722 1.00 92.25 101 VAL A CA 1
ATOM 790 C C . VAL A 1 101 ? -12.098 1.760 8.542 1.00 92.25 101 VAL A C 1
ATOM 792 O O . VAL A 1 101 ? -12.762 1.375 9.500 1.00 92.25 101 VAL A O 1
ATOM 795 N N . ARG A 1 102 ? -12.199 1.183 7.339 1.00 86.81 102 ARG A N 1
ATOM 796 C CA . ARG A 1 102 ? -13.126 0.071 7.062 1.00 86.81 102 ARG A CA 1
ATOM 797 C C . ARG A 1 102 ? -12.736 -1.221 7.770 1.00 86.81 102 ARG A C 1
ATOM 799 O O . ARG A 1 102 ? -13.619 -1.972 8.179 1.00 86.81 102 ARG A O 1
ATOM 806 N N . THR A 1 103 ? -11.435 -1.462 7.896 1.00 85.81 103 THR A N 1
ATOM 807 C CA . THR A 1 103 ? -10.867 -2.633 8.570 1.00 85.81 103 THR A CA 1
ATOM 808 C C . THR A 1 103 ? -11.158 -2.594 10.069 1.00 85.81 103 THR A C 1
ATOM 810 O O . THR A 1 103 ? -11.655 -3.56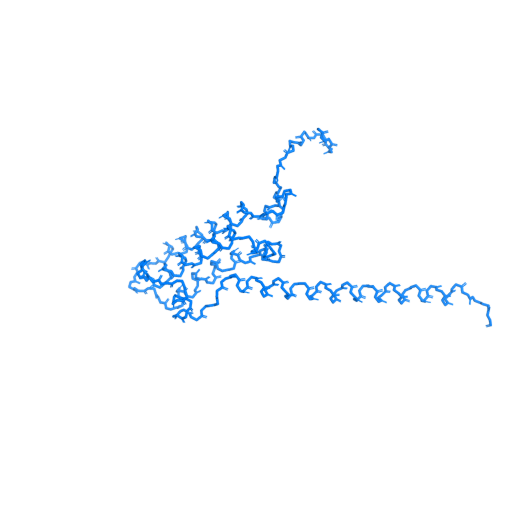8 10.620 1.00 85.81 103 THR A O 1
ATOM 813 N N . LEU A 1 104 ? -10.902 -1.458 10.719 1.00 86.31 104 LEU A N 1
ATOM 814 C CA . LEU A 1 104 ? -11.135 -1.266 12.152 1.00 86.31 104 LEU A CA 1
ATOM 815 C C . LEU A 1 104 ? -12.571 -0.874 12.508 1.00 86.31 104 LEU A C 1
ATOM 817 O O . LEU A 1 104 ? -12.880 -0.764 13.689 1.00 86.31 104 LEU A O 1
ATOM 821 N N . THR A 1 105 ? -13.425 -0.595 11.517 1.00 85.69 105 THR A N 1
ATOM 822 C CA . THR A 1 105 ? -14.714 0.087 11.740 1.00 85.69 105 THR A CA 1
ATOM 823 C C . THR A 1 105 ? -14.551 1.364 12.584 1.00 85.69 105 THR A C 1
ATOM 825 O O . THR A 1 105 ? -15.371 1.671 13.438 1.00 85.69 105 THR A O 1
ATOM 828 N N . ALA A 1 106 ? -13.456 2.100 12.358 1.00 88.75 106 ALA A N 1
ATOM 829 C CA . ALA A 1 106 ? -13.074 3.266 13.152 1.00 88.75 106 ALA A CA 1
ATOM 830 C C . ALA A 1 106 ? -13.862 4.530 12.765 1.00 88.75 106 ALA A C 1
ATOM 832 O O . ALA A 1 106 ? -14.380 4.652 11.652 1.00 88.75 106 ALA A O 1
ATOM 833 N N . TYR A 1 107 ? -13.888 5.522 13.659 1.00 90.19 107 TYR A N 1
ATOM 834 C CA . TYR A 1 107 ? -14.483 6.826 13.367 1.00 90.19 107 TYR A CA 1
ATOM 835 C C . TYR A 1 107 ? -13.752 7.559 12.233 1.00 90.19 107 TYR A C 1
ATOM 837 O O . TYR A 1 107 ? -12.530 7.481 12.078 1.00 90.19 107 TYR A O 1
ATOM 845 N N . ARG A 1 108 ? -14.501 8.349 11.454 1.00 88.12 108 ARG A N 1
ATOM 846 C CA . ARG A 1 108 ? -13.950 9.138 10.337 1.00 88.12 108 ARG A CA 1
ATOM 847 C C . ARG A 1 108 ? -13.006 10.262 10.776 1.00 88.12 108 ARG A C 1
ATOM 849 O O . ARG A 1 108 ? -12.269 10.767 9.934 1.00 88.12 108 ARG A O 1
ATOM 856 N N . THR A 1 109 ? -13.017 10.659 12.047 1.00 94.00 109 THR A N 1
ATOM 857 C CA . THR A 1 109 ? -12.145 11.705 12.613 1.00 94.00 109 THR A CA 1
ATOM 858 C C . THR A 1 109 ? -10.761 11.189 13.001 1.00 94.00 109 THR A C 1
ATOM 860 O O . THR A 1 109 ? -9.845 11.987 13.178 1.00 94.00 109 THR A O 1
ATOM 863 N N . VAL A 1 110 ? -10.564 9.867 13.076 1.00 93.81 110 VAL A N 1
ATOM 864 C CA . VAL A 1 110 ? -9.277 9.290 13.481 1.00 93.81 110 VAL A CA 1
ATOM 865 C C . VAL A 1 110 ? -8.192 9.650 12.459 1.00 93.81 110 VAL A C 1
ATOM 867 O O . VAL A 1 110 ? -8.383 9.554 11.234 1.00 93.81 110 VAL A O 1
ATOM 870 N N . SER A 1 111 ? -7.041 10.093 12.973 1.00 94.81 111 SER A N 1
ATOM 871 C CA . SER A 1 111 ? -5.886 10.457 12.157 1.00 94.81 111 SER A CA 1
ATOM 872 C C . SER A 1 111 ? -5.288 9.223 11.474 1.00 94.81 111 SER A C 1
ATOM 874 O O . SER A 1 111 ? -5.373 8.095 11.964 1.00 94.81 111 SER A O 1
ATOM 876 N N . HIS A 1 112 ? -4.662 9.422 10.313 1.00 94.75 112 HIS A N 1
ATOM 877 C CA . HIS A 1 112 ? -4.048 8.316 9.577 1.00 94.75 112 HIS A CA 1
ATOM 878 C C . HIS A 1 112 ? -2.924 7.630 10.372 1.00 94.75 112 HIS A C 1
ATOM 880 O O . HIS A 1 112 ? -2.839 6.404 10.378 1.00 94.75 112 HIS A O 1
ATOM 886 N N . GLY A 1 113 ? -2.097 8.416 11.070 1.00 94.62 113 GLY A N 1
ATOM 887 C CA . GLY A 1 113 ? -1.031 7.896 11.927 1.00 94.62 113 GLY A CA 1
ATOM 888 C C . GLY A 1 113 ? -1.572 7.042 13.074 1.00 94.62 113 GLY A C 1
ATOM 889 O O . GLY A 1 113 ? -1.079 5.937 13.278 1.00 94.62 113 GLY A O 1
ATOM 890 N N . ALA A 1 114 ? -2.637 7.491 13.748 1.00 95.00 114 ALA A N 1
ATOM 891 C CA . ALA A 1 114 ? -3.261 6.725 14.827 1.00 95.00 114 ALA A CA 1
ATOM 892 C C . ALA A 1 114 ? -3.809 5.375 14.337 1.00 95.00 114 ALA A C 1
ATOM 894 O O . ALA A 1 114 ? -3.570 4.352 14.970 1.00 95.00 114 ALA A O 1
ATOM 895 N N . LEU A 1 115 ? -4.463 5.338 13.168 1.00 94.56 115 LEU A N 1
ATOM 896 C CA . LEU A 1 115 ? -4.936 4.081 12.569 1.00 94.56 115 LEU A CA 1
ATOM 897 C C . LEU A 1 115 ? -3.788 3.101 12.297 1.00 94.56 115 LEU A C 1
ATOM 899 O O . LEU A 1 115 ? -3.919 1.905 12.549 1.00 94.56 115 LEU A O 1
ATOM 903 N N . CYS A 1 116 ? -2.664 3.598 11.781 1.00 93.94 116 CYS A N 1
ATOM 904 C CA . CYS A 1 116 ? -1.467 2.796 11.538 1.00 93.94 116 CYS A CA 1
ATOM 905 C C . CYS A 1 116 ? -0.888 2.225 12.840 1.00 93.94 116 CYS A C 1
ATOM 907 O O . CYS A 1 116 ? -0.571 1.040 12.884 1.00 93.94 116 CYS A O 1
ATOM 909 N N . VAL A 1 117 ? -0.817 3.029 13.906 1.00 94.06 117 VAL A N 1
ATOM 910 C CA . VAL A 1 117 ? -0.331 2.586 15.224 1.00 94.06 117 VAL A CA 1
ATOM 911 C C . VAL A 1 117 ? -1.241 1.506 15.811 1.00 94.06 117 VAL A C 1
ATOM 913 O O . VAL A 1 117 ? -0.755 0.431 16.150 1.00 94.06 117 VAL A O 1
ATOM 916 N N . VAL A 1 118 ? -2.558 1.734 15.841 1.00 91.19 118 VAL A N 1
ATOM 917 C CA . VAL A 1 118 ? -3.538 0.775 16.391 1.00 91.19 118 VAL A CA 1
ATOM 918 C C . VAL A 1 118 ? -3.541 -0.548 15.620 1.00 91.19 118 VAL A C 1
ATOM 920 O O . VAL A 1 118 ? -3.693 -1.611 16.208 1.00 91.19 118 VAL A O 1
ATOM 923 N N . THR A 1 119 ? -3.348 -0.506 14.299 1.00 89.31 119 THR A N 1
ATOM 924 C CA . THR A 1 119 ? -3.298 -1.720 13.460 1.00 89.31 119 THR A CA 1
ATOM 925 C C . THR A 1 119 ? -1.913 -2.361 13.359 1.00 89.31 119 THR A C 1
ATOM 927 O O . THR A 1 119 ? -1.775 -3.389 12.690 1.00 89.31 119 THR A O 1
ATOM 930 N N . GLY A 1 120 ? -0.874 -1.753 13.942 1.00 91.75 120 GLY A N 1
ATOM 931 C CA . GLY A 1 120 ? 0.514 -2.187 13.763 1.00 91.75 120 GLY A CA 1
ATOM 932 C C . GLY A 1 120 ? 0.985 -2.141 12.301 1.00 91.75 120 GLY A C 1
ATOM 933 O O . GLY A 1 120 ? 1.791 -2.969 11.871 1.00 91.75 120 GLY A O 1
ATOM 934 N N . ARG A 1 121 ? 0.449 -1.221 11.487 1.00 92.56 121 ARG A N 1
ATOM 935 C CA . ARG A 1 121 ? 0.787 -1.079 10.063 1.00 92.56 121 ARG A CA 1
ATOM 936 C C . ARG A 1 121 ? 1.712 0.106 9.831 1.00 92.56 121 ARG A C 1
ATOM 938 O O . ARG A 1 121 ? 1.571 1.172 10.415 1.00 92.56 121 ARG A O 1
ATOM 945 N N . MET A 1 122 ? 2.648 -0.070 8.905 1.00 93.44 122 MET A N 1
ATOM 946 C CA . MET A 1 122 ? 3.522 1.009 8.455 1.00 93.44 122 MET A CA 1
ATOM 947 C C . MET A 1 122 ? 2.784 1.924 7.472 1.00 93.44 122 MET A C 1
ATOM 949 O O . MET A 1 122 ? 2.005 1.460 6.635 1.00 93.44 122 MET A O 1
ATOM 953 N N . LEU A 1 123 ? 3.093 3.221 7.517 1.00 93.38 123 LEU A N 1
ATOM 954 C CA . LEU A 1 123 ? 2.654 4.186 6.511 1.00 93.38 123 LEU A CA 1
ATOM 955 C C . LEU A 1 123 ? 3.053 3.707 5.105 1.00 93.38 123 LEU A C 1
ATOM 957 O O . LEU A 1 123 ? 4.218 3.399 4.834 1.00 93.38 123 LEU A O 1
ATOM 961 N N . ILE A 1 124 ? 2.088 3.660 4.190 1.00 94.00 124 ILE A N 1
ATOM 962 C CA . ILE A 1 124 ? 2.244 3.022 2.877 1.00 94.00 124 ILE A CA 1
ATOM 963 C C . ILE A 1 124 ? 3.323 3.685 2.019 1.00 94.00 124 ILE A C 1
ATOM 965 O O . ILE A 1 124 ? 4.023 3.007 1.270 1.00 94.00 124 ILE A O 1
ATOM 969 N N . HIS A 1 125 ? 3.509 5.000 2.147 1.00 91.88 125 HIS A N 1
ATOM 970 C CA . HIS A 1 125 ? 4.534 5.738 1.410 1.00 91.88 125 HIS A CA 1
ATOM 971 C C . HIS A 1 125 ? 5.954 5.380 1.890 1.00 91.88 125 HIS A C 1
ATOM 973 O O . HIS A 1 125 ? 6.877 5.281 1.087 1.00 91.88 125 HIS A O 1
ATOM 979 N N . ILE A 1 126 ? 6.130 5.098 3.187 1.00 93.75 126 ILE A N 1
ATOM 980 C CA . ILE A 1 126 ? 7.402 4.602 3.735 1.00 93.75 126 ILE A CA 1
ATOM 981 C C . ILE A 1 126 ? 7.637 3.169 3.254 1.00 93.75 126 ILE A C 1
ATOM 983 O O . ILE A 1 126 ? 8.716 2.838 2.763 1.00 93.75 126 ILE A O 1
ATOM 987 N N . LYS A 1 127 ? 6.602 2.325 3.323 1.00 94.56 127 LYS A N 1
ATOM 988 C CA . LYS A 1 127 ? 6.685 0.916 2.922 1.00 94.56 127 LYS A CA 1
ATOM 989 C C . LYS A 1 127 ? 6.966 0.735 1.427 1.00 94.56 127 LYS A C 1
ATOM 991 O O . LYS A 1 127 ? 7.771 -0.115 1.048 1.00 94.56 127 LYS A O 1
ATOM 996 N N . SER A 1 128 ? 6.342 1.539 0.573 1.00 93.88 128 SER A N 1
ATOM 997 C CA . SER A 1 128 ? 6.595 1.553 -0.876 1.00 93.88 128 SER A CA 1
ATOM 998 C C . SER A 1 128 ? 8.003 2.051 -1.202 1.00 93.88 128 SER A C 1
ATOM 1000 O O . SER A 1 128 ? 8.703 1.394 -1.970 1.00 93.88 128 SER A O 1
ATOM 1002 N N . ARG A 1 129 ? 8.479 3.118 -0.545 1.00 92.94 129 ARG A N 1
ATOM 1003 C CA . ARG A 1 129 ? 9.875 3.579 -0.656 1.0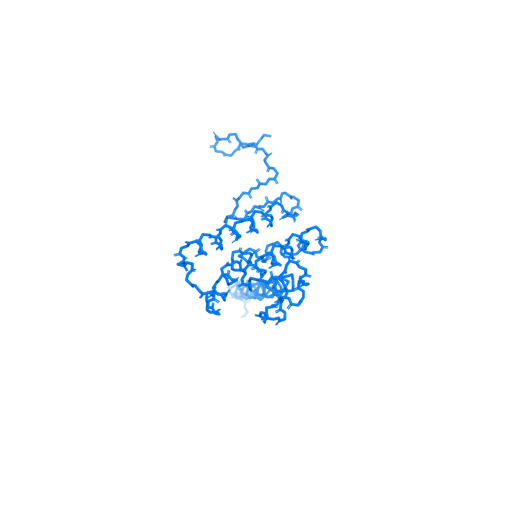0 92.94 129 ARG A CA 1
ATOM 1004 C C . ARG A 1 129 ? 10.874 2.501 -0.226 1.00 92.94 129 ARG A C 1
ATOM 1006 O O . ARG A 1 129 ? 11.899 2.326 -0.878 1.00 92.94 129 ARG A O 1
ATOM 1013 N N . HIS A 1 130 ? 10.574 1.744 0.829 1.00 93.50 1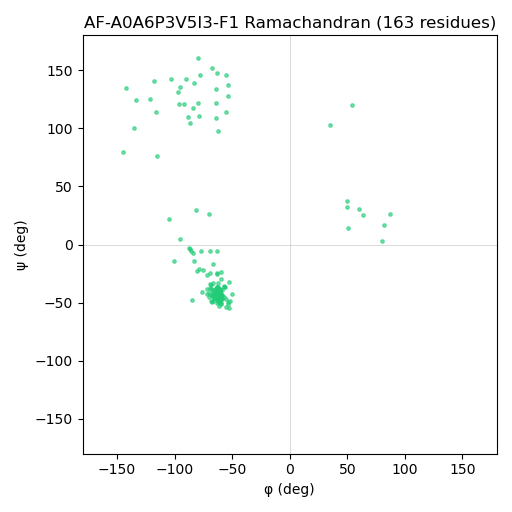30 HIS A N 1
ATOM 1014 C CA . HIS A 1 130 ? 11.399 0.605 1.249 1.00 93.50 130 HIS A CA 1
ATOM 1015 C C . HIS A 1 130 ? 11.454 -0.498 0.187 1.00 93.50 130 HIS A C 1
ATOM 1017 O O . HIS A 1 130 ? 12.535 -0.986 -0.142 1.00 93.50 130 HIS A O 1
ATOM 1023 N N . ARG A 1 131 ? 10.305 -0.867 -0.402 1.00 92.31 131 ARG A N 1
ATOM 1024 C CA . ARG A 1 131 ? 10.251 -1.842 -1.508 1.00 92.31 131 ARG A CA 1
ATOM 1025 C C . ARG A 1 131 ? 11.046 -1.372 -2.723 1.00 92.31 131 ARG A C 1
ATOM 1027 O O . ARG A 1 131 ? 11.762 -2.172 -3.316 1.00 92.31 131 ARG A O 1
ATOM 1034 N N . TRP A 1 132 ? 10.954 -0.088 -3.048 1.00 93.00 132 TRP A N 1
ATOM 1035 C CA . TRP A 1 132 ? 11.718 0.525 -4.127 1.00 93.00 132 TRP A CA 1
ATOM 1036 C C . TRP A 1 132 ? 13.227 0.443 -3.884 1.00 93.00 132 TRP A C 1
ATOM 1038 O O . TRP A 1 132 ? 13.945 -0.063 -4.740 1.00 93.00 132 TRP A O 1
ATOM 1048 N N . LYS A 1 133 ? 13.700 0.816 -2.686 1.00 91.50 133 LYS A N 1
ATOM 1049 C CA . LYS A 1 133 ? 15.121 0.692 -2.314 1.00 91.50 133 LYS A CA 1
ATOM 1050 C C . LYS A 1 133 ? 15.622 -0.750 -2.397 1.00 91.50 133 LYS A C 1
ATOM 1052 O O . LYS A 1 133 ? 16.687 -0.997 -2.951 1.00 91.50 133 LYS A O 1
ATOM 1057 N N . LYS A 1 134 ? 14.845 -1.713 -1.886 1.00 91.25 134 LYS A N 1
ATOM 1058 C CA . LYS A 1 134 ? 15.183 -3.143 -1.983 1.00 91.25 134 LYS A CA 1
ATOM 1059 C C . LYS A 1 134 ? 15.275 -3.619 -3.431 1.00 91.25 134 LYS A C 1
ATOM 1061 O O . LYS A 1 134 ? 16.133 -4.439 -3.742 1.00 91.25 134 LYS A O 1
ATOM 1066 N N . TYR A 1 135 ? 14.387 -3.137 -4.297 1.00 89.44 135 TYR A N 1
ATOM 1067 C CA . TYR A 1 135 ? 14.416 -3.471 -5.716 1.00 89.44 135 TYR A CA 1
ATOM 1068 C C . TYR A 1 135 ? 15.632 -2.859 -6.420 1.00 89.44 135 TYR A C 1
ATOM 1070 O O . TYR A 1 135 ? 16.299 -3.570 -7.164 1.00 89.44 135 TYR A O 1
ATOM 1078 N N . GLY A 1 136 ? 15.951 -1.591 -6.137 1.00 89.19 136 GLY A N 1
ATOM 1079 C CA . GLY A 1 136 ? 17.155 -0.919 -6.636 1.00 89.19 136 GLY A CA 1
ATOM 1080 C C . GLY A 1 136 ? 18.418 -1.694 -6.274 1.00 89.19 136 GLY A C 1
ATOM 1081 O O . GLY A 1 136 ? 19.111 -2.161 -7.166 1.00 89.19 136 GLY A O 1
ATOM 1082 N N . ALA A 1 137 ? 18.608 -1.999 -4.987 1.00 87.69 137 ALA A N 1
ATOM 1083 C CA . ALA A 1 137 ? 19.755 -2.784 -4.535 1.00 87.69 137 ALA A CA 1
ATOM 1084 C C . ALA A 1 137 ? 19.862 -4.135 -5.265 1.00 87.69 137 ALA A C 1
ATOM 1086 O O . ALA A 1 137 ? 20.924 -4.489 -5.765 1.00 87.69 137 ALA A O 1
ATOM 1087 N N . LYS A 1 138 ? 18.756 -4.886 -5.391 1.00 85.38 138 LYS A N 1
ATOM 1088 C CA . LYS A 1 138 ? 18.747 -6.159 -6.137 1.00 85.38 138 LYS A CA 1
ATOM 1089 C C . LYS A 1 138 ? 19.123 -5.988 -7.609 1.00 85.38 138 LYS A C 1
ATOM 1091 O O . LYS A 1 138 ? 19.814 -6.851 -8.148 1.00 85.38 138 LYS A O 1
ATOM 1096 N N . LYS A 1 139 ? 18.656 -4.913 -8.248 1.00 85.88 139 LYS A N 1
ATOM 1097 C CA . LYS A 1 139 ? 19.001 -4.580 -9.631 1.00 85.88 139 LYS A CA 1
ATOM 1098 C C . LYS A 1 139 ? 20.501 -4.317 -9.747 1.00 85.88 139 LYS A C 1
ATOM 1100 O O . LYS A 1 139 ? 21.140 -4.934 -10.591 1.00 85.88 139 LYS A O 1
ATOM 1105 N N . ASP A 1 140 ? 21.060 -3.514 -8.849 1.00 80.44 140 ASP A N 1
ATOM 1106 C CA . ASP A 1 140 ? 22.482 -3.157 -8.841 1.00 80.44 140 ASP A CA 1
ATOM 1107 C C . ASP A 1 140 ? 23.371 -4.395 -8.614 1.00 80.44 140 ASP A C 1
ATOM 1109 O O . ASP A 1 140 ? 24.344 -4.613 -9.334 1.00 80.44 140 ASP A O 1
ATOM 1113 N N . PHE A 1 141 ? 22.981 -5.290 -7.696 1.00 78.75 141 PHE A N 1
ATOM 1114 C CA . PHE A 1 141 ? 23.651 -6.583 -7.499 1.00 78.75 141 PHE A CA 1
ATOM 1115 C C . PHE A 1 141 ? 23.569 -7.504 -8.728 1.00 78.75 141 PHE A C 1
ATOM 1117 O O . PHE A 1 141 ? 24.501 -8.266 -8.989 1.00 78.75 141 PHE A O 1
ATOM 1124 N N . GLY A 1 142 ? 22.452 -7.491 -9.460 1.00 76.81 142 GLY A N 1
ATOM 1125 C CA . GLY A 1 142 ? 22.280 -8.273 -10.687 1.00 76.81 142 GLY A CA 1
ATOM 1126 C C . GLY A 1 142 ? 23.172 -7.768 -11.817 1.00 76.81 142 GLY A C 1
ATOM 1127 O O . GLY A 1 142 ? 23.924 -8.550 -12.396 1.00 76.81 142 GLY A O 1
ATOM 1128 N N . VAL A 1 143 ? 23.148 -6.454 -12.048 1.00 78.06 143 VAL A N 1
ATOM 1129 C CA . VAL A 1 143 ? 23.969 -5.775 -13.059 1.00 78.06 14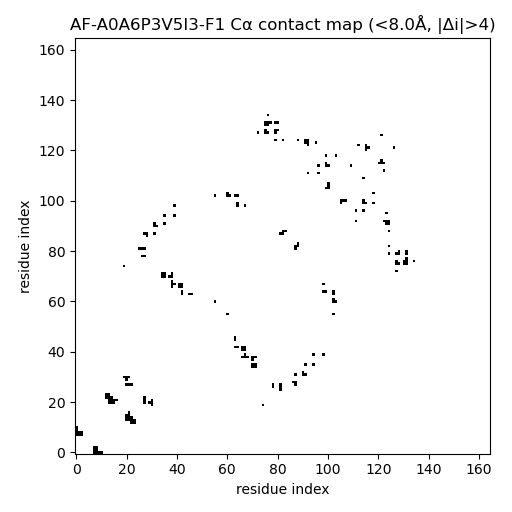3 VAL A CA 1
ATOM 1130 C C . VAL A 1 143 ? 25.458 -5.990 -12.780 1.00 78.06 143 VAL A C 1
ATOM 1132 O O . VAL A 1 143 ? 26.194 -6.372 -13.681 1.00 78.06 143 VAL A O 1
ATOM 1135 N N . ASN A 1 144 ? 25.899 -5.864 -11.526 1.00 78.50 144 ASN A N 1
ATOM 1136 C CA . ASN A 1 144 ? 27.301 -6.073 -11.151 1.00 78.50 144 ASN A CA 1
ATOM 1137 C C . ASN A 1 144 ? 27.758 -7.548 -11.256 1.00 78.50 144 ASN A C 1
ATOM 1139 O O . ASN A 1 144 ? 28.943 -7.839 -11.397 1.00 78.50 144 ASN A O 1
ATOM 1143 N N . ARG A 1 145 ? 26.842 -8.525 -11.173 1.00 73.94 145 ARG A N 1
ATOM 1144 C CA . ARG A 1 145 ? 27.178 -9.936 -11.457 1.00 73.94 145 ARG A CA 1
ATOM 1145 C C . ARG A 1 145 ? 27.312 -10.199 -12.952 1.00 73.94 145 ARG A C 1
ATOM 1147 O O . ARG A 1 145 ? 28.215 -10.924 -13.347 1.00 73.94 145 ARG A O 1
ATOM 1154 N N . GLN A 1 146 ? 26.426 -9.619 -13.756 1.00 74.00 146 GLN A N 1
ATOM 1155 C CA . GLN A 1 146 ? 26.487 -9.732 -15.210 1.00 74.00 146 GLN A CA 1
ATOM 1156 C C . GLN A 1 146 ? 27.732 -9.038 -15.762 1.00 74.00 146 GLN A C 1
ATOM 1158 O O . GLN A 1 146 ? 28.449 -9.669 -16.524 1.00 74.00 146 GLN A O 1
ATOM 1163 N N . GLY A 1 147 ? 28.039 -7.816 -15.310 1.00 76.56 147 GLY A N 1
ATOM 1164 C CA . GLY A 1 147 ? 29.266 -7.093 -15.673 1.00 76.56 147 GLY A CA 1
ATOM 1165 C C . GLY A 1 147 ? 30.518 -7.927 -15.416 1.00 76.56 147 GLY A C 1
ATOM 1166 O O . GLY A 1 147 ? 31.221 -8.258 -16.358 1.00 76.56 147 GLY A O 1
ATOM 1167 N N . ARG A 1 148 ? 30.689 -8.433 -14.185 1.00 79.19 148 ARG A N 1
ATOM 1168 C CA . ARG A 1 148 ? 31.807 -9.334 -13.854 1.00 79.19 148 ARG A CA 1
ATOM 1169 C C . ARG A 1 148 ? 31.869 -10.591 -14.721 1.00 79.19 148 ARG A C 1
ATOM 1171 O O . ARG A 1 148 ? 32.956 -11.051 -15.035 1.00 79.19 148 ARG A O 1
ATOM 1178 N N . ALA A 1 149 ? 30.731 -11.173 -15.094 1.00 80.88 149 ALA A N 1
ATOM 1179 C CA . ALA A 1 149 ? 30.720 -12.331 -15.983 1.00 80.88 149 ALA A CA 1
ATOM 1180 C C . ALA A 1 149 ? 31.152 -11.965 -17.413 1.00 80.88 149 ALA A C 1
ATOM 1182 O O . ALA A 1 149 ? 31.853 -12.752 -18.040 1.00 80.88 149 ALA A O 1
ATOM 1183 N N . TYR A 1 150 ? 30.771 -10.789 -17.922 1.00 82.31 150 TYR A N 1
ATOM 1184 C CA . TYR A 1 150 ? 31.245 -10.288 -19.214 1.00 82.31 150 TYR A CA 1
ATOM 1185 C C . TYR A 1 150 ? 32.742 -9.971 -19.184 1.00 82.31 150 TYR A C 1
ATOM 1187 O O . TYR A 1 150 ? 33.443 -10.406 -20.092 1.00 82.31 150 TYR A O 1
ATOM 1195 N N . ASP A 1 151 ? 33.229 -9.327 -18.121 1.00 83.88 151 ASP A N 1
ATOM 1196 C CA . ASP A 1 151 ? 34.651 -9.010 -17.938 1.00 83.88 151 ASP A CA 1
ATOM 1197 C C . ASP A 1 151 ? 35.499 -10.295 -17.897 1.00 83.88 151 ASP A C 1
ATOM 1199 O O . ASP A 1 151 ? 36.475 -10.425 -18.631 1.00 83.88 151 ASP A O 1
ATOM 1203 N N . LEU A 1 152 ? 35.064 -11.311 -17.137 1.00 84.56 152 LEU A N 1
ATOM 1204 C CA . LEU A 1 152 ? 35.720 -12.626 -17.089 1.00 84.56 152 LEU A CA 1
ATOM 1205 C C . LEU A 1 152 ? 35.674 -13.357 -18.439 1.00 84.56 152 LEU A C 1
ATOM 1207 O O . LEU A 1 152 ? 36.633 -14.018 -18.827 1.00 84.56 152 LEU A O 1
ATOM 1211 N N . MET A 1 153 ? 34.564 -13.255 -19.174 1.00 81.81 153 MET A N 1
ATOM 1212 C CA . MET A 1 153 ? 34.455 -13.828 -20.520 1.00 81.81 153 MET A CA 1
ATOM 1213 C C . MET A 1 153 ? 35.378 -13.118 -21.514 1.00 81.81 153 MET A C 1
ATOM 1215 O O . MET A 1 153 ? 35.880 -13.753 -22.441 1.00 81.81 153 MET A O 1
ATOM 1219 N N . GLU A 1 154 ? 35.602 -11.817 -21.344 1.00 84.81 154 GLU A N 1
ATOM 1220 C CA . GLU A 1 154 ? 36.533 -11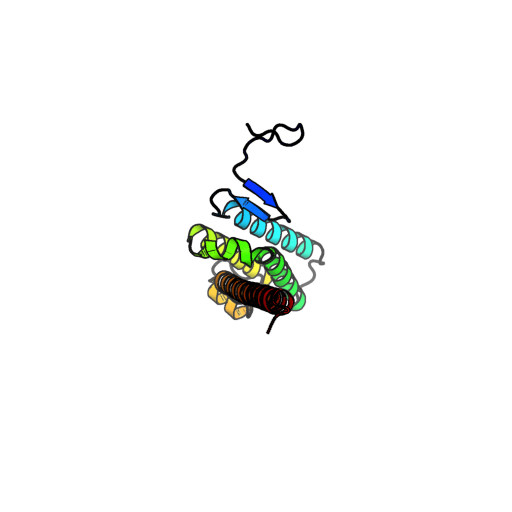.042 -22.157 1.00 84.81 154 GLU A CA 1
ATOM 1221 C C . GLU A 1 154 ? 37.991 -11.391 -21.825 1.00 84.81 154 GLU A C 1
ATOM 1223 O O . GLU A 1 154 ? 38.781 -11.622 -22.740 1.00 84.81 154 GLU A O 1
ATOM 1228 N N . GLU A 1 155 ? 38.333 -11.540 -20.544 1.00 84.69 155 GLU A N 1
ATOM 1229 C CA . GLU A 1 155 ? 39.644 -12.027 -20.092 1.00 84.69 155 GLU A CA 1
ATOM 1230 C C . GLU A 1 155 ? 39.941 -13.449 -20.595 1.00 84.69 155 GLU A C 1
ATOM 1232 O O . GLU A 1 155 ? 41.031 -13.716 -21.109 1.00 84.69 155 GLU A O 1
ATOM 1237 N N . LEU A 1 156 ? 38.964 -14.358 -20.540 1.00 83.06 156 LEU A N 1
ATOM 1238 C CA . LEU A 1 156 ? 39.108 -15.708 -21.092 1.00 83.06 156 LEU A CA 1
ATOM 1239 C C . LEU A 1 156 ? 39.319 -15.668 -22.611 1.00 83.06 156 LEU A C 1
ATOM 1241 O O . LEU A 1 156 ? 40.229 -16.303 -23.131 1.00 83.06 156 LEU A O 1
ATOM 1245 N N . LYS A 1 157 ? 38.551 -14.866 -23.351 1.00 81.44 157 LYS A N 1
ATOM 1246 C CA . LYS A 1 157 ? 38.769 -14.717 -24.800 1.00 81.44 157 LYS A CA 1
ATOM 1247 C C . LYS A 1 157 ? 40.154 -14.160 -25.127 1.00 81.44 157 LYS A C 1
ATOM 1249 O O . LYS A 1 157 ? 40.767 -14.626 -26.080 1.00 81.44 157 LYS A O 1
ATOM 1254 N N . ARG A 1 158 ? 40.665 -13.207 -24.341 1.00 77.94 158 ARG A N 1
ATOM 1255 C CA . ARG A 1 158 ? 42.017 -12.647 -24.516 1.00 77.94 158 ARG A CA 1
ATOM 1256 C C . ARG A 1 158 ? 43.115 -13.676 -24.241 1.00 77.94 158 ARG A C 1
ATOM 1258 O O . ARG A 1 158 ? 44.094 -13.710 -24.976 1.00 77.94 158 ARG A O 1
ATOM 1265 N N . THR A 1 159 ? 42.938 -14.529 -23.233 1.00 77.62 159 THR A N 1
ATOM 1266 C CA . THR A 1 159 ? 43.904 -15.593 -22.899 1.00 77.62 159 THR A CA 1
ATOM 1267 C C . THR A 1 159 ? 43.910 -16.728 -23.924 1.00 77.62 159 THR A C 1
ATOM 1269 O O . THR A 1 159 ? 44.981 -17.195 -24.293 1.00 77.62 159 THR A O 1
ATOM 1272 N N . PHE A 1 160 ? 42.752 -17.123 -24.464 1.00 74.12 160 PHE A N 1
ATOM 1273 C CA . PHE A 1 160 ? 42.680 -18.149 -25.514 1.00 74.12 160 PHE A CA 1
ATOM 1274 C C . PHE A 1 160 ? 43.038 -17.635 -26.923 1.00 74.12 160 PHE A C 1
ATOM 1276 O O . PHE A 1 160 ? 43.397 -18.437 -27.781 1.00 74.12 160 PHE A O 1
ATOM 1283 N N . HIS A 1 161 ? 42.952 -16.324 -27.186 1.00 65.88 161 HIS A N 1
ATOM 1284 C CA . HIS A 1 161 ? 43.286 -15.729 -28.490 1.00 65.88 161 HIS A CA 1
ATOM 1285 C C . HIS A 1 161 ? 44.779 -15.391 -28.662 1.00 65.88 161 HIS A C 1
ATOM 1287 O O . HIS A 1 161 ? 45.182 -15.033 -29.765 1.00 65.88 161 HIS A O 1
ATOM 1293 N N . ASN A 1 162 ? 45.615 -15.539 -27.625 1.00 65.06 162 ASN A N 1
ATOM 1294 C CA . ASN A 1 162 ? 47.065 -15.351 -27.732 1.00 65.06 162 ASN A CA 1
ATOM 1295 C C . ASN A 1 162 ? 47.834 -16.668 -27.477 1.00 65.06 162 ASN A C 1
ATOM 1297 O O . ASN A 1 162 ? 48.388 -16.851 -26.395 1.00 65.06 162 ASN A O 1
ATOM 1301 N N . PRO A 1 163 ? 47.874 -17.610 -28.441 1.00 54.47 163 PRO A N 1
ATOM 1302 C CA . PRO A 1 163 ? 48.542 -18.907 -28.290 1.00 54.47 163 PRO A CA 1
ATOM 1303 C C . PRO A 1 163 ? 50.065 -18.843 -28.534 1.00 54.47 163 PRO A C 1
ATOM 1305 O O . PRO A 1 163 ? 50.651 -19.809 -29.018 1.00 54.47 163 PRO A O 1
ATOM 1308 N N . GLY A 1 164 ? 50.713 -17.711 -28.249 1.00 60.34 164 GLY A N 1
ATOM 1309 C CA . GLY A 1 164 ? 52.127 -17.492 -28.555 1.00 60.34 164 GLY A CA 1
ATOM 1310 C C . GLY A 1 164 ? 52.838 -16.650 -27.506 1.00 60.34 164 GLY A C 1
ATOM 1311 O O . GLY A 1 164 ? 53.050 -15.458 -27.717 1.00 60.34 164 GLY A O 1
ATOM 1312 N N . ASN A 1 165 ? 53.210 -17.288 -26.397 1.00 47.38 165 ASN A N 1
ATOM 1313 C CA . ASN A 1 165 ? 54.407 -16.960 -25.624 1.00 47.38 165 ASN A CA 1
ATOM 1314 C C . ASN A 1 165 ? 54.964 -18.244 -25.008 1.00 47.38 165 ASN A C 1
ATOM 1316 O O . ASN A 1 165 ? 54.146 -18.998 -24.432 1.00 47.38 165 ASN A O 1
#

pLDDT: mean 83.98, std 12.19, range [40.06, 95.5]

Organism: Bombus impatiens (NCBI:txid132113)

Solvent-accessible surface area (backbone atoms only — not comparable to full-atom values): 9576 Å² total; per-residue (Å²): 136,60,80,72,88,90,48,89,53,75,92,61,70,57,48,81,53,99,90,40,50,47,36,79,83,62,64,40,53,70,37,53,52,52,35,44,55,50,20,51,53,52,38,51,52,58,58,67,72,46,77,91,69,76,72,82,48,71,68,57,29,51,48,44,49,52,53,29,50,50,53,54,47,69,60,21,67,76,50,36,78,40,48,80,40,65,70,48,39,50,52,54,52,51,46,50,39,54,51,48,32,66,47,68,70,49,66,90,81,64,51,61,68,57,52,26,62,77,68,75,44,76,61,64,70,61,53,30,44,49,49,25,51,55,46,51,54,54,48,53,57,48,52,55,50,51,51,53,51,52,53,52,52,50,52,50,50,56,60,71,72,55,91,78,131

Radius of gyration: 23.04 Å; Cα contacts (8 Å, |Δi|>4): 120; chains: 1; bounding box: 77×34×57 Å

Mean predicted aligned error: 9.26 Å

Sequence (165 aa):
MFDVGGGEITARNSVKYLGVLLDNVGRYFLHLKQVCDKAERFVGAIRSSFPKVNEPTDTARKLYYSVWESVALYAAPIWASTLGMEKNRKILVSAQRAALVRTLTAYRTVSHGALCVVTGRMLIHIKSRHRWKKYGAKKDFGVNRQGRAYDLMEELKRTFHNPGN

Foldseek 3Di:
DDDDPPDDDDPDQWDADPNATQGVVLLSLVRLLVLLVVLVVVLVVLVVPDDPPDDQDLVNLCVSLVSSLCSNQVPLLSNLVNCVDVSSVVSLLVSSQVSLCVSRVHDPPDDSVNSCVVNVHDRSSVVSVVVNVVVVVVVVVVVVVVVVVVVVVVVVCVVVVCPDD

Secondary structure (DSSP, 8-state):
-EESSSSEE---SEEEETTEEEETTS--HHHHHHHHHHHHHHHHHHHHHS---SS--HHHHHHHHHHHHHHHHTTHHHHGGGGGSHHHHHHHHHHHHHHHHHHHT--TTS-HHHHHHHTTPPPHHHHHHHHHHHHHHHHHHHHHHHHHHHHHHHHHHHHHT----

Nearest PDB structures (foldseek):
  2f07-assembly1_B  TM=3.925E-01  e=4.053E+00  Bacillus subtilis subsp. subtilis str. 168
  8wqf-assembly1_F  TM=3.832E-01  e=8.313E+00  Homo sapiens